Protein AF-A0A1X7UV72-F1 (afdb_monomer)

Secondary structure (DSSP, 8-state):
--PPS--S-HHHHHHHHHHHHTTSS-HHHHHHHTT--HHHHHHHHTTSS-SS--SSSPPSS-HHHHHHHHHHHHHHHHTT----HHHHHHHHHHHHHHTT---TT--

Nearest PDB structures (foldseek):
  2cob-assembly1_A  TM=6.155E-01  e=3.780E-02  Homo sapiens
  2jn6-assembly1_A  TM=3.609E-01  e=7.255E-01  Corynebacterium glutamicum
  8q90-assembly1_B  TM=4.184E-01  e=1.187E+00  Haloferax mediterranei
  2ivm-assembly1_A  TM=4.613E-01  e=2.337E+00  Mycobacterium tuberculosis H37Rv
  2w48-assembly1_A  TM=4.699E-01  e=7.076E+00  Klebsiella pneumoniae

Structure (mmCIF, N/CA/C/O backbone):
data_AF-A0A1X7UV72-F1
#
_entry.id   AF-A0A1X7UV72-F1
#
loop_
_atom_site.group_PDB
_atom_site.id
_atom_site.type_symbol
_atom_site.label_atom_id
_atom_site.label_alt_id
_atom_site.label_comp_id
_atom_site.label_asym_id
_atom_site.label_entity_id
_atom_site.label_seq_id
_atom_site.pdbx_PDB_ins_code
_atom_site.Cartn_x
_atom_site.Cartn_y
_atom_site.Cartn_z
_atom_site.occupancy
_atom_site.B_iso_or_equiv
_atom_site.auth_seq_id
_atom_site.auth_comp_id
_atom_site.auth_asym_id
_atom_site.auth_atom_id
_atom_site.pdbx_PDB_model_num
ATOM 1 N N . MET A 1 1 ? 0.475 -25.895 0.984 1.00 46.47 1 MET A N 1
ATOM 2 C CA . MET A 1 1 ? -0.754 -25.144 0.637 1.00 46.47 1 MET A CA 1
ATOM 3 C C . MET A 1 1 ? -0.516 -23.671 0.936 1.00 46.47 1 MET A C 1
ATOM 5 O O . MET A 1 1 ? -0.153 -23.357 2.062 1.00 46.47 1 MET A O 1
ATOM 9 N N . ALA A 1 2 ? -0.638 -22.777 -0.047 1.00 50.06 2 ALA A N 1
ATOM 10 C CA . ALA A 1 2 ? -0.520 -21.342 0.208 1.00 50.06 2 ALA A CA 1
ATOM 11 C C . ALA A 1 2 ? -1.785 -20.855 0.935 1.00 50.06 2 ALA A C 1
ATOM 13 O O . ALA A 1 2 ? -2.879 -20.913 0.381 1.00 50.06 2 ALA A O 1
ATOM 14 N N . CYS A 1 3 ? -1.650 -20.413 2.187 1.00 56.22 3 CYS A N 1
ATOM 15 C CA . CYS A 1 3 ? -2.739 -19.770 2.921 1.00 56.22 3 CYS A CA 1
ATOM 16 C C . CYS A 1 3 ? -3.099 -18.452 2.218 1.00 56.22 3 CYS A C 1
ATOM 18 O O . CYS A 1 3 ? -2.242 -17.578 2.053 1.00 56.22 3 CYS A O 1
ATOM 20 N N . LYS A 1 4 ? -4.355 -18.311 1.781 1.00 67.44 4 LYS A N 1
ATOM 21 C CA . LYS A 1 4 ? -4.847 -17.094 1.128 1.00 67.44 4 LYS A CA 1
ATOM 22 C C . LYS A 1 4 ? -4.827 -15.960 2.159 1.00 67.44 4 LYS A C 1
ATOM 24 O O . LYS A 1 4 ? -5.424 -16.061 3.224 1.00 67.44 4 LYS A O 1
ATOM 29 N N . ARG A 1 5 ? -4.082 -14.889 1.885 1.00 69.81 5 ARG A N 1
ATOM 30 C CA . ARG A 1 5 ? -4.013 -13.722 2.780 1.00 69.81 5 ARG A CA 1
ATOM 31 C C . ARG A 1 5 ? -5.254 -12.849 2.567 1.00 69.81 5 ARG A C 1
ATOM 33 O O . ARG A 1 5 ? -5.673 -12.684 1.429 1.00 69.81 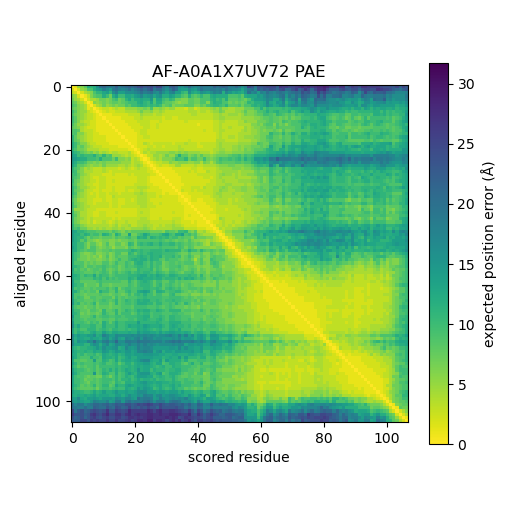5 ARG A O 1
ATOM 40 N N . LYS A 1 6 ? -5.790 -12.274 3.655 1.00 75.81 6 LYS A N 1
ATOM 41 C CA . LYS A 1 6 ? -6.962 -11.368 3.677 1.00 75.81 6 LYS A CA 1
ATOM 42 C C . LYS A 1 6 ? -8.238 -12.014 3.087 1.00 75.81 6 LYS A C 1
ATOM 44 O O . LYS A 1 6 ? -8.574 -11.809 1.931 1.00 75.81 6 LYS A O 1
ATOM 49 N N . TYR A 1 7 ? -8.968 -12.775 3.911 1.00 81.06 7 TYR A N 1
ATOM 50 C CA . TYR A 1 7 ? -10.232 -13.442 3.530 1.00 81.06 7 TYR A CA 1
ATOM 51 C C . TYR A 1 7 ? -11.461 -12.517 3.465 1.00 81.06 7 TYR A C 1
ATOM 53 O O . TYR A 1 7 ? -12.543 -12.973 3.115 1.00 81.06 7 TYR A O 1
ATOM 61 N N . TRP A 1 8 ? -11.312 -11.242 3.818 1.00 85.12 8 TRP A N 1
ATOM 62 C CA . TRP A 1 8 ? -12.413 -10.293 3.971 1.00 85.12 8 TRP A CA 1
ATOM 63 C C . TRP A 1 8 ? -12.359 -9.185 2.914 1.00 85.12 8 TRP A C 1
ATOM 65 O O . TRP A 1 8 ? -11.274 -8.767 2.492 1.00 85.12 8 TRP A O 1
ATOM 75 N N . SER A 1 9 ? -13.532 -8.701 2.497 1.00 87.38 9 SER A N 1
ATOM 76 C CA . SER A 1 9 ? -13.653 -7.572 1.573 1.00 87.38 9 SER A CA 1
ATOM 77 C C . SER A 1 9 ? -13.449 -6.245 2.300 1.00 87.38 9 SER A C 1
ATOM 79 O O . SER A 1 9 ? -13.791 -6.094 3.471 1.00 87.38 9 SER A O 1
ATOM 81 N N . GLN A 1 10 ? -12.896 -5.275 1.577 1.00 87.19 10 GLN A N 1
ATOM 82 C CA . GLN A 1 10 ? -12.714 -3.891 2.015 1.00 87.19 10 GLN A CA 1
ATOM 83 C C . GLN A 1 10 ? -13.971 -3.339 2.712 1.00 87.19 10 GLN A C 1
ATOM 85 O O . GLN A 1 10 ? -13.934 -2.968 3.882 1.00 87.19 10 GLN A O 1
ATOM 90 N N . GLN A 1 11 ? -15.094 -3.419 2.001 1.00 89.56 11 GLN A N 1
ATOM 91 C CA . GLN A 1 11 ? -16.396 -2.927 2.427 1.00 89.56 11 GLN A CA 1
ATOM 92 C C . GLN A 1 11 ? -16.899 -3.602 3.709 1.00 89.56 11 GLN A C 1
ATOM 94 O O . GLN A 1 11 ? -17.424 -2.928 4.589 1.00 89.56 11 GLN A O 1
ATOM 99 N N . ALA A 1 12 ? -16.702 -4.920 3.855 1.00 90.25 12 ALA A N 1
ATOM 100 C CA . ALA A 1 12 ? -17.112 -5.636 5.064 1.00 90.25 12 ALA A CA 1
ATOM 101 C C . ALA A 1 12 ? -16.334 -5.160 6.299 1.00 90.25 12 ALA A C 1
ATOM 103 O O . ALA A 1 12 ? -16.893 -5.066 7.388 1.00 90.25 12 ALA A O 1
ATOM 104 N N . MET A 1 13 ? -15.050 -4.827 6.139 1.00 89.94 13 MET A N 1
ATOM 105 C CA . MET A 1 13 ? -14.245 -4.290 7.235 1.00 89.94 13 MET A CA 1
ATOM 106 C C . MET A 1 13 ? -14.629 -2.851 7.584 1.00 89.94 13 MET A C 1
ATOM 108 O O . MET A 1 13 ? -14.671 -2.521 8.763 1.00 89.94 13 MET A O 1
ATOM 112 N N . GLU A 1 14 ? -14.926 -2.012 6.592 1.00 91.06 14 GLU A N 1
ATOM 113 C CA . GLU A 1 14 ? -15.395 -0.635 6.809 1.00 91.06 14 GLU A CA 1
ATOM 114 C C . GLU A 1 14 ? -16.727 -0.613 7.567 1.00 91.06 14 GLU A C 1
ATOM 116 O O . GLU A 1 14 ? -16.851 0.081 8.574 1.00 91.06 14 GLU A O 1
ATOM 121 N N . GLN A 1 15 ? -17.685 -1.449 7.156 1.00 91.50 15 GLN A N 1
ATOM 122 C CA . GLN A 1 15 ? -18.965 -1.606 7.852 1.00 91.50 15 GLN A CA 1
ATOM 123 C C . GLN A 1 15 ? -18.784 -2.156 9.272 1.00 91.50 15 GLN A C 1
ATOM 125 O O . GLN A 1 15 ? -19.410 -1.662 10.210 1.00 91.50 15 GLN A O 1
ATOM 130 N N . ALA A 1 16 ? -17.890 -3.135 9.455 1.00 91.50 16 ALA A N 1
ATOM 131 C CA . ALA A 1 16 ? -17.587 -3.682 10.773 1.00 91.50 16 ALA A CA 1
ATOM 132 C C . ALA A 1 16 ? -16.985 -2.627 11.711 1.00 91.50 16 ALA A C 1
ATOM 134 O O . ALA A 1 16 ? -17.408 -2.534 12.862 1.00 91.50 16 ALA A O 1
ATOM 135 N N . VAL A 1 17 ? -16.036 -1.816 11.235 1.00 90.81 17 VAL A N 1
ATOM 136 C CA . VAL A 1 17 ? -15.439 -0.729 12.027 1.00 90.81 17 VAL A CA 1
ATOM 137 C C . VAL A 1 17 ? -16.500 0.311 12.388 1.00 90.81 17 VAL A C 1
ATOM 139 O O . VAL A 1 17 ? -16.667 0.593 13.571 1.00 90.81 17 VAL A O 1
ATOM 142 N N . ALA A 1 18 ? -17.297 0.773 11.419 1.00 90.94 18 ALA A N 1
ATOM 143 C CA . ALA A 1 18 ? -18.363 1.747 11.661 1.00 90.94 18 ALA A CA 1
ATOM 144 C C . ALA A 1 18 ? -19.404 1.248 12.682 1.00 90.94 18 ALA A C 1
ATOM 146 O O . ALA A 1 18 ? -19.848 2.007 13.541 1.00 90.94 18 ALA A O 1
ATOM 147 N N . SER A 1 19 ? -19.772 -0.038 12.635 1.00 90.75 19 SER A N 1
ATOM 148 C CA . SER A 1 19 ? -20.723 -0.633 13.590 1.00 90.75 19 SER A CA 1
ATOM 149 C C . SER A 1 19 ? -20.194 -0.708 15.027 1.00 90.75 19 SER A C 1
ATOM 151 O O . SER A 1 19 ? -20.979 -0.650 15.970 1.00 90.75 19 SER A O 1
ATOM 153 N N . VAL A 1 20 ? -18.873 -0.828 15.196 1.00 90.31 20 VAL A N 1
ATOM 154 C CA . VAL A 1 20 ? -18.228 -0.861 16.515 1.00 90.31 20 VAL A CA 1
ATOM 155 C C . VAL A 1 20 ? -17.976 0.554 17.031 1.00 90.31 20 VAL A C 1
ATOM 157 O O . VAL A 1 20 ? -18.142 0.795 18.218 1.00 90.31 20 VAL A O 1
ATOM 160 N N . GLU A 1 21 ? -17.608 1.496 16.160 1.00 86.75 21 GLU A N 1
ATOM 161 C CA . GLU A 1 21 ? -17.411 2.907 16.530 1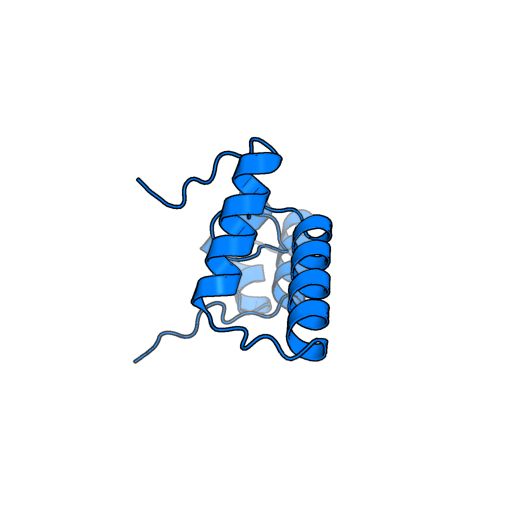.00 86.75 21 GLU A CA 1
ATOM 162 C C . GLU A 1 21 ? -18.719 3.621 16.892 1.00 86.75 21 GLU A C 1
ATOM 164 O O . GLU A 1 21 ? -18.716 4.515 17.730 1.00 86.75 21 GLU A O 1
ATOM 169 N N . SER A 1 22 ? -19.839 3.219 16.286 1.00 86.81 22 SER A N 1
ATOM 170 C CA . SER A 1 22 ? -21.179 3.733 16.609 1.00 86.81 22 SER A CA 1
ATOM 171 C C . SER A 1 22 ? -21.825 3.067 17.833 1.00 86.81 22 SER A C 1
ATOM 173 O O . SER A 1 22 ? -23.007 3.297 18.082 1.00 86.81 22 SER A O 1
ATOM 175 N N . ASP A 1 23 ? -21.086 2.221 18.567 1.00 81.50 23 ASP A N 1
ATOM 176 C CA . ASP A 1 23 ? -21.566 1.395 19.690 1.00 81.50 23 ASP A CA 1
ATOM 177 C C . ASP A 1 23 ? -22.809 0.531 19.364 1.00 81.50 23 ASP A C 1
ATOM 179 O O . ASP A 1 23 ? -23.500 0.038 20.257 1.00 81.50 23 ASP A O 1
ATOM 183 N N . ALA A 1 24 ? -23.094 0.293 18.078 1.00 82.25 24 ALA A N 1
ATOM 184 C CA . ALA A 1 24 ? -24.262 -0.467 17.634 1.00 82.25 24 ALA A CA 1
ATOM 185 C C . ALA A 1 24 ? -24.106 -1.983 17.852 1.00 82.25 24 ALA A C 1
ATOM 187 O O . ALA A 1 24 ? -25.103 -2.686 18.024 1.00 82.25 24 ALA A O 1
ATOM 188 N N . MET A 1 25 ? -22.872 -2.503 17.815 1.00 87.31 25 MET A N 1
ATOM 189 C CA . MET A 1 25 ? -22.566 -3.929 17.993 1.00 87.31 25 MET A CA 1
ATOM 190 C C . MET A 1 25 ? -21.271 -4.153 18.774 1.00 87.31 25 MET A C 1
ATOM 192 O O . MET A 1 25 ? -20.281 -3.437 18.608 1.00 87.31 25 MET A O 1
ATOM 196 N N . GLY A 1 26 ? -21.227 -5.229 19.568 1.00 89.19 26 GLY A N 1
ATOM 197 C CA . GLY A 1 26 ? -19.998 -5.643 20.239 1.00 89.19 26 GLY A CA 1
ATOM 198 C C . GLY A 1 26 ? -18.929 -6.137 19.253 1.00 89.19 26 GLY A C 1
ATOM 199 O O . GLY A 1 26 ? -19.225 -6.729 18.217 1.00 89.19 26 GLY A O 1
ATOM 200 N N . LEU A 1 27 ? -17.647 -6.000 19.607 1.00 89.75 27 LEU A N 1
ATOM 201 C CA . LEU A 1 27 ? -16.511 -6.362 18.739 1.00 89.75 27 LEU A CA 1
ATOM 202 C C . LEU A 1 27 ? -16.552 -7.818 18.217 1.00 89.75 27 LEU A C 1
ATOM 204 O O . LEU A 1 27 ? -16.173 -8.094 17.080 1.00 89.75 27 LEU A O 1
ATOM 208 N N . ARG A 1 28 ? -17.009 -8.770 19.042 1.00 90.75 28 ARG A N 1
ATOM 209 C CA . ARG A 1 28 ? -17.165 -10.184 18.640 1.00 90.75 28 ARG A CA 1
ATOM 210 C C . ARG A 1 28 ? -18.408 -10.423 17.783 1.00 90.75 28 ARG A C 1
ATOM 212 O O . ARG A 1 28 ? -18.404 -11.355 16.985 1.00 90.75 28 ARG A O 1
ATOM 219 N N . GLU A 1 29 ? -19.449 -9.620 17.965 1.00 91.88 29 GLU A N 1
ATOM 220 C CA . GLU A 1 29 ? -20.697 -9.717 17.207 1.00 91.88 29 GLU A CA 1
ATOM 221 C C . GLU A 1 29 ? -20.491 -9.167 15.800 1.00 91.88 29 GLU A C 1
ATOM 223 O O . GLU A 1 29 ? -20.691 -9.904 14.838 1.00 91.88 29 GLU A O 1
ATOM 228 N N . ALA A 1 30 ? -19.929 -7.961 15.679 1.00 92.50 30 ALA A N 1
ATOM 229 C CA . ALA A 1 30 ? -19.545 -7.375 14.396 1.00 92.50 30 ALA A CA 1
ATOM 230 C C . ALA A 1 30 ? -18.619 -8.314 13.598 1.00 92.50 30 ALA A C 1
ATOM 232 O O . ALA A 1 30 ? -18.836 -8.564 12.413 1.00 92.50 30 ALA A O 1
ATOM 233 N N . ALA A 1 31 ? -17.630 -8.928 14.256 1.00 92.44 31 ALA A N 1
ATOM 234 C CA . ALA A 1 31 ? -16.741 -9.896 13.615 1.00 92.44 31 ALA A CA 1
ATOM 235 C C . ALA A 1 31 ? -17.479 -11.100 12.997 1.00 92.44 31 ALA A C 1
ATOM 237 O O . ALA A 1 31 ? -17.115 -11.555 11.912 1.00 92.44 31 ALA A O 1
ATOM 238 N N . ARG A 1 32 ? -18.528 -11.602 13.663 1.00 91.38 32 ARG A N 1
ATOM 239 C CA . ARG A 1 32 ? -19.358 -12.706 13.157 1.00 91.38 32 ARG A CA 1
ATOM 240 C C . ARG A 1 32 ? -20.281 -12.248 12.031 1.00 91.38 32 ARG A C 1
ATOM 242 O O . ARG A 1 32 ? -20.353 -12.934 11.018 1.00 91.38 32 ARG A O 1
ATOM 249 N N . CYS A 1 33 ? -20.937 -11.099 12.187 1.00 92.31 33 CYS A N 1
ATOM 250 C CA . CYS A 1 33 ? -21.867 -10.552 11.196 1.00 92.31 33 CYS A CA 1
ATOM 251 C C . CYS A 1 33 ? -21.181 -10.263 9.855 1.00 92.31 33 CYS A C 1
ATOM 253 O O . CYS A 1 33 ? -21.699 -10.634 8.806 1.00 92.31 33 CYS A O 1
ATOM 255 N N . TYR A 1 34 ? -19.991 -9.658 9.892 1.00 89.56 34 TYR A N 1
ATOM 256 C CA . TYR A 1 34 ? -19.246 -9.263 8.691 1.00 89.56 34 TYR A CA 1
ATOM 257 C C . TYR A 1 34 ? -18.185 -10.289 8.258 1.00 89.56 34 TYR A C 1
ATOM 259 O O . TYR A 1 34 ? -17.432 -10.038 7.318 1.00 89.56 34 TYR A O 1
ATOM 267 N N . ASN A 1 35 ? -18.111 -11.446 8.929 1.00 90.25 35 ASN A N 1
ATOM 268 C CA . ASN A 1 35 ? -17.140 -12.513 8.666 1.00 90.25 35 ASN A CA 1
ATOM 269 C C . ASN A 1 35 ? -15.677 -12.014 8.623 1.00 90.25 35 ASN A C 1
ATOM 271 O O . ASN A 1 35 ? -14.886 -12.371 7.743 1.00 90.25 35 ASN A O 1
ATOM 275 N N . VAL A 1 36 ? -15.313 -11.155 9.581 1.00 90.81 36 VAL A N 1
ATOM 276 C CA . VAL A 1 36 ? -13.961 -10.595 9.721 1.00 90.81 36 VAL A CA 1
ATOM 277 C C . VAL A 1 36 ? -13.266 -11.147 10.971 1.00 90.81 36 VAL A C 1
ATOM 279 O O . VAL A 1 36 ? -13.909 -11.353 11.999 1.00 90.81 36 VAL A O 1
ATOM 282 N N . PRO A 1 37 ? -11.939 -11.374 10.955 1.00 90.19 37 PRO A N 1
ATOM 283 C CA . PRO A 1 37 ? -11.241 -11.853 12.144 1.00 90.19 37 PRO A CA 1
ATOM 284 C C . PRO A 1 37 ? -11.259 -10.818 13.278 1.00 90.19 37 PRO A C 1
ATOM 286 O O . PRO A 1 37 ? -10.875 -9.664 13.084 1.00 90.19 37 PRO A O 1
ATOM 289 N N . VAL A 1 38 ? -11.607 -11.265 14.487 1.00 91.19 38 VAL A N 1
ATOM 290 C CA . VAL A 1 38 ? -11.769 -10.421 15.687 1.00 91.19 38 VAL A CA 1
ATOM 291 C C . VAL A 1 38 ? -10.534 -9.561 15.970 1.00 91.19 38 VAL A C 1
ATOM 293 O O . VAL A 1 38 ? -10.642 -8.353 16.156 1.00 91.19 38 VAL A O 1
ATOM 296 N N . GLU A 1 39 ? -9.341 -10.159 15.957 1.00 89.12 39 GLU A N 1
ATOM 297 C CA . GLU A 1 39 ? -8.097 -9.433 16.253 1.00 89.12 39 GLU A CA 1
ATOM 298 C C . GLU A 1 39 ? -7.758 -8.408 15.158 1.00 89.12 39 GLU A C 1
ATOM 300 O O . GLU A 1 39 ? -7.220 -7.333 15.423 1.00 89.12 39 GLU A O 1
ATOM 305 N N . THR A 1 40 ? -8.130 -8.713 13.913 1.00 88.62 40 THR A N 1
ATOM 306 C CA . THR A 1 40 ? -7.922 -7.823 12.764 1.00 88.62 40 THR A CA 1
ATOM 307 C C . THR A 1 40 ? -8.846 -6.605 12.822 1.00 88.62 40 THR A C 1
ATOM 309 O O . THR A 1 40 ? -8.407 -5.503 12.483 1.00 88.62 40 THR A O 1
ATOM 312 N N . LEU A 1 41 ? -10.087 -6.795 13.280 1.00 89.94 41 LEU A N 1
ATOM 313 C CA . LEU A 1 41 ? -11.040 -5.722 13.557 1.00 89.94 41 LEU A CA 1
ATOM 314 C C . LEU A 1 41 ? -10.574 -4.875 14.751 1.00 89.94 41 LEU A C 1
ATOM 316 O O . LEU A 1 41 ? -10.475 -3.658 14.646 1.00 89.94 41 LEU A O 1
ATOM 320 N N . ARG A 1 42 ? -10.166 -5.516 15.853 1.00 90.44 42 ARG A N 1
ATOM 321 C CA . ARG A 1 42 ? -9.666 -4.845 17.065 1.00 90.44 42 ARG A CA 1
ATOM 322 C C . ARG A 1 42 ? -8.488 -3.916 16.800 1.00 90.44 42 ARG A C 1
ATOM 324 O O . ARG A 1 42 ? -8.453 -2.814 17.341 1.00 90.44 42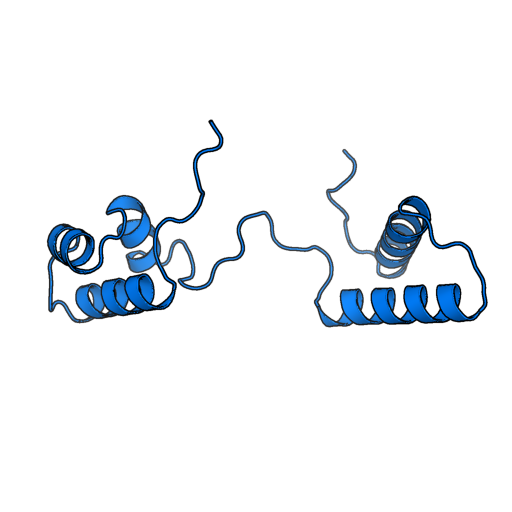 ARG A O 1
ATOM 331 N N . ARG A 1 43 ? -7.527 -4.343 15.976 1.00 88.38 43 ARG A N 1
ATOM 332 C CA . ARG A 1 43 ? -6.383 -3.502 15.587 1.00 88.38 43 ARG A CA 1
ATOM 333 C C . ARG A 1 43 ? -6.801 -2.255 14.804 1.00 88.38 43 ARG A C 1
ATOM 335 O O . ARG A 1 43 ? -6.155 -1.226 14.963 1.00 88.38 43 ARG A O 1
ATOM 342 N N . ARG A 1 44 ? -7.855 -2.345 13.987 1.00 88.38 44 ARG A N 1
ATOM 343 C CA . ARG A 1 44 ? -8.391 -1.214 13.212 1.00 88.38 44 ARG A CA 1
ATOM 344 C C . ARG A 1 44 ? -9.197 -0.253 14.080 1.00 88.38 44 ARG A C 1
ATOM 346 O O . ARG A 1 44 ? -8.928 0.935 14.032 1.00 88.38 44 ARG A O 1
ATOM 353 N N . VAL A 1 45 ? -10.075 -0.773 14.940 1.00 86.88 45 VAL A N 1
ATOM 354 C CA . VAL A 1 45 ? -10.883 0.028 15.885 1.00 86.88 45 VAL A CA 1
ATOM 355 C C . VAL A 1 45 ? -10.002 0.812 16.864 1.00 86.88 45 VAL A C 1
ATOM 357 O O . VAL A 1 45 ? -10.293 1.944 17.214 1.00 86.88 45 VAL A O 1
ATOM 360 N N . LYS A 1 46 ? -8.873 0.237 17.293 1.00 84.94 46 LYS A N 1
ATOM 361 C CA . LYS A 1 46 ? -7.889 0.927 18.144 1.00 84.94 46 LYS A CA 1
ATOM 362 C C . LYS A 1 46 ? -6.956 1.883 17.375 1.00 84.94 46 LYS A C 1
ATOM 364 O O . LYS A 1 46 ? -5.930 2.277 17.922 1.00 84.94 46 LYS A O 1
ATOM 369 N N . CYS A 1 47 ? -7.246 2.180 16.107 1.00 75.44 47 CYS A N 1
ATOM 370 C CA . CYS A 1 47 ? -6.448 3.030 15.214 1.00 75.44 47 CYS A CA 1
ATOM 371 C C . CYS A 1 47 ? -4.969 2.620 15.048 1.00 75.44 47 CYS A C 1
ATOM 373 O O . CYS A 1 47 ? -4.157 3.418 14.588 1.00 75.44 47 CYS A O 1
ATOM 375 N N . LEU A 1 48 ? -4.586 1.374 15.370 1.00 71.69 48 LEU A N 1
ATOM 376 C CA . LEU A 1 48 ? -3.206 0.898 15.166 1.00 71.69 48 LEU A CA 1
ATOM 377 C C . LEU A 1 48 ? -2.886 0.669 13.686 1.00 71.69 48 LEU A C 1
ATOM 379 O O . LEU A 1 48 ? -1.721 0.557 13.311 1.00 71.69 48 LEU A O 1
ATOM 383 N N . VAL A 1 49 ? -3.917 0.482 12.860 1.00 74.56 49 VAL A N 1
ATOM 384 C CA . VAL A 1 49 ? -3.793 0.147 11.442 1.00 74.56 49 VAL A CA 1
ATOM 385 C C . VAL A 1 49 ? -4.928 0.837 10.679 1.00 74.56 49 VAL A C 1
ATOM 387 O O . VAL A 1 49 ? -6.087 0.569 11.002 1.00 74.56 49 VAL A O 1
ATOM 390 N N . PRO A 1 50 ? -4.631 1.668 9.664 1.00 76.12 50 PRO A N 1
ATOM 391 C CA . PRO A 1 50 ? -5.644 2.207 8.759 1.00 76.12 50 PRO A CA 1
ATOM 392 C C . PRO A 1 50 ? -6.509 1.111 8.109 1.00 76.12 50 PRO A C 1
ATOM 394 O O . PRO A 1 50 ? -6.054 -0.014 7.873 1.00 76.12 50 PRO A O 1
ATOM 397 N N . VAL A 1 51 ? -7.772 1.424 7.804 1.00 73.12 51 VAL A N 1
ATOM 398 C CA . VAL A 1 51 ? -8.714 0.456 7.208 1.00 73.12 51 VAL A CA 1
ATOM 399 C C . VAL A 1 51 ? -8.202 -0.019 5.841 1.00 73.12 51 VAL A C 1
ATOM 401 O O . VAL A 1 51 ? -8.018 -1.227 5.634 1.00 73.12 51 VAL A O 1
ATOM 404 N N . GLU A 1 52 ? -7.837 0.950 4.999 1.00 74.94 52 GLU A N 1
ATOM 405 C CA . GLU A 1 52 ? -7.021 0.824 3.790 1.00 74.94 52 GLU A CA 1
ATOM 406 C C . GLU A 1 52 ? -5.538 0.686 4.177 1.00 74.94 52 GLU A C 1
ATOM 408 O O . GLU A 1 52 ? -4.866 1.667 4.484 1.00 74.94 52 GLU A O 1
ATOM 413 N N . CYS A 1 53 ? -4.992 -0.530 4.163 1.00 71.12 53 CYS A N 1
ATOM 414 C CA . CYS A 1 53 ? -3.553 -0.740 4.335 1.00 71.12 53 CYS A CA 1
ATOM 415 C C . CYS A 1 53 ? -2.992 -1.620 3.230 1.00 71.12 53 CYS A C 1
ATOM 417 O O . CYS A 1 53 ? -3.453 -2.750 3.029 1.00 71.12 53 CYS A O 1
ATOM 419 N N . LYS A 1 54 ? -1.935 -1.132 2.575 1.00 74.12 54 LYS A N 1
ATOM 420 C CA . LYS A 1 54 ? -1.077 -1.967 1.738 1.00 74.12 54 LYS A CA 1
ATOM 421 C C . LYS A 1 54 ? -0.209 -2.841 2.650 1.00 74.12 54 LYS A C 1
ATOM 423 O O . LYS A 1 54 ? 0.398 -2.320 3.583 1.00 74.12 54 LYS A O 1
ATOM 428 N N . PRO A 1 55 ? -0.164 -4.165 2.440 1.00 70.56 55 PRO A N 1
ATOM 429 C CA . PRO A 1 55 ? 0.706 -5.025 3.225 1.00 70.56 55 PRO A CA 1
ATOM 430 C C . PRO A 1 55 ? 2.173 -4.745 2.876 1.00 70.56 55 PRO A C 1
ATOM 432 O O . PRO A 1 55 ? 2.546 -4.799 1.708 1.00 70.56 55 PRO A O 1
ATOM 435 N N . GLY A 1 56 ? 2.997 -4.509 3.894 1.00 77.25 56 GLY A N 1
ATOM 436 C CA . GLY A 1 56 ? 4.442 -4.327 3.754 1.00 77.25 56 GLY A CA 1
ATOM 437 C C . GLY A 1 56 ? 4.943 -3.015 4.364 1.00 77.25 56 GLY A C 1
ATOM 438 O O . GLY A 1 56 ? 4.141 -2.225 4.863 1.00 77.25 56 GLY A O 1
ATOM 439 N N . PRO A 1 57 ? 6.269 -2.801 4.366 1.00 79.31 57 PRO A N 1
ATOM 440 C CA . PRO A 1 57 ? 6.870 -1.525 4.738 1.00 79.31 57 PRO A CA 1
ATOM 441 C C . PRO A 1 57 ? 6.386 -0.386 3.827 1.00 79.31 57 PRO A C 1
ATOM 443 O O . PRO A 1 57 ? 5.984 -0.645 2.688 1.00 79.31 57 PRO A O 1
ATOM 446 N N . PRO A 1 58 ? 6.445 0.872 4.294 1.00 77.75 58 PRO A N 1
ATOM 447 C CA . PRO A 1 58 ? 6.204 2.017 3.426 1.00 77.75 58 PRO A CA 1
ATOM 448 C C . PRO A 1 58 ? 7.204 2.029 2.260 1.00 77.75 58 PRO A C 1
ATOM 450 O O . PRO A 1 58 ? 8.363 1.637 2.413 1.00 77.75 58 PRO A O 1
ATOM 453 N N . THR A 1 59 ? 6.747 2.467 1.088 1.00 83.94 59 THR A N 1
ATOM 454 C CA . THR A 1 59 ? 7.606 2.638 -0.087 1.00 83.94 59 THR A CA 1
ATOM 455 C C . THR A 1 59 ? 8.521 3.848 0.106 1.00 83.94 59 THR A C 1
ATOM 457 O O . THR A 1 59 ? 8.117 4.857 0.679 1.00 83.94 59 THR A O 1
ATOM 460 N N . VAL A 1 60 ? 9.771 3.747 -0.357 1.00 86.75 60 VAL A N 1
ATOM 461 C CA . VAL A 1 60 ? 10.756 4.849 -0.292 1.00 86.75 60 VAL A CA 1
ATOM 462 C C . VAL A 1 60 ? 10.442 5.935 -1.326 1.00 86.75 60 VAL A C 1
ATOM 464 O O . VAL A 1 60 ? 10.677 7.121 -1.090 1.00 86.75 60 VAL A O 1
ATOM 467 N N . LEU A 1 61 ? 9.911 5.518 -2.476 1.00 85.44 61 LEU A N 1
ATOM 468 C CA . LEU A 1 61 ? 9.490 6.400 -3.554 1.00 85.44 61 LEU A CA 1
ATOM 469 C C . LEU A 1 61 ? 8.020 6.779 -3.379 1.00 85.44 61 LEU A C 1
ATOM 471 O O . LEU A 1 61 ? 7.198 5.958 -2.945 1.00 85.44 61 LEU A O 1
ATOM 475 N N . SER A 1 62 ? 7.701 8.035 -3.692 1.00 90.12 62 SER A N 1
ATOM 476 C CA . SER A 1 62 ? 6.307 8.454 -3.828 1.00 90.12 62 SER A CA 1
ATOM 477 C C . SER A 1 62 ? 5.751 7.947 -5.162 1.00 90.12 62 SER A 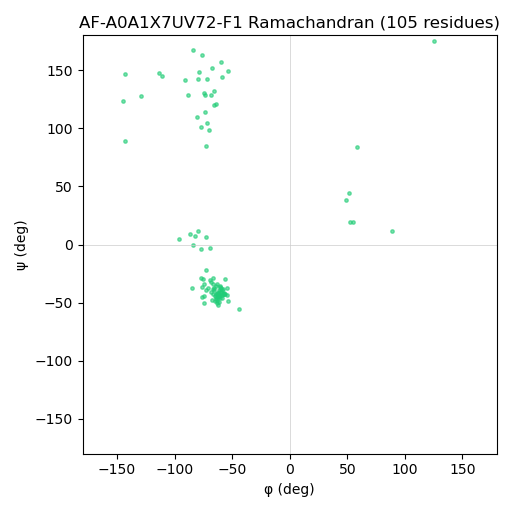C 1
ATOM 479 O O . SER A 1 62 ? 6.505 7.597 -6.068 1.00 90.12 62 SER A O 1
ATOM 481 N N . LYS A 1 63 ? 4.422 7.923 -5.302 1.00 89.44 63 LYS A N 1
ATOM 482 C CA . LYS A 1 63 ? 3.779 7.488 -6.553 1.00 89.44 63 LYS A CA 1
ATOM 483 C C . LYS A 1 63 ? 4.235 8.319 -7.754 1.00 89.44 63 LYS A C 1
ATOM 485 O O . LYS A 1 63 ? 4.553 7.761 -8.787 1.00 89.44 63 LYS A O 1
ATOM 490 N N . GLU A 1 64 ? 4.339 9.633 -7.576 1.00 91.56 64 GLU A N 1
ATOM 491 C CA . GLU A 1 64 ? 4.765 10.564 -8.627 1.00 91.56 64 GLU A CA 1
ATOM 492 C C . GLU A 1 64 ? 6.176 10.238 -9.141 1.00 91.56 64 GLU A C 1
ATOM 494 O O . GLU A 1 64 ? 6.461 10.336 -10.330 1.00 91.56 64 GLU A O 1
ATOM 499 N N . GLU A 1 65 ? 7.068 9.814 -8.248 1.00 90.94 65 GLU A N 1
ATOM 500 C CA . GLU A 1 65 ? 8.437 9.437 -8.602 1.00 90.94 65 GLU A CA 1
ATOM 501 C C . GLU A 1 65 ? 8.499 8.064 -9.278 1.00 90.94 65 GLU A C 1
ATOM 503 O O . GLU A 1 65 ? 9.295 7.853 -10.196 1.00 90.94 65 GLU A O 1
ATOM 508 N N . GLU A 1 66 ? 7.654 7.128 -8.837 1.00 91.31 66 GLU A N 1
ATOM 509 C CA . GLU A 1 66 ? 7.476 5.838 -9.506 1.00 91.31 66 GLU A CA 1
ATOM 510 C C . GLU A 1 66 ? 6.947 6.031 -10.935 1.00 91.31 66 GLU A C 1
ATOM 512 O O . GLU A 1 66 ? 7.437 5.369 -11.852 1.00 91.31 66 GLU A O 1
ATOM 517 N N . ASP A 1 67 ? 6.028 6.978 -11.140 1.00 93.81 67 ASP A N 1
ATOM 518 C CA . ASP A 1 67 ? 5.470 7.314 -12.452 1.00 93.81 67 ASP A CA 1
ATOM 519 C C . ASP A 1 67 ? 6.536 7.930 -13.377 1.00 93.81 67 ASP A C 1
ATOM 521 O O . ASP A 1 67 ? 6.679 7.507 -14.524 1.00 93.81 67 ASP A O 1
ATOM 525 N N . GLN A 1 68 ? 7.380 8.836 -12.868 1.00 92.62 68 GLN A N 1
ATOM 526 C CA . GLN A 1 68 ? 8.518 9.378 -13.629 1.00 92.62 68 GLN A CA 1
ATOM 527 C C . GLN A 1 68 ? 9.497 8.282 -14.081 1.00 92.62 68 GLN A C 1
ATOM 529 O O . GLN A 1 68 ? 9.981 8.287 -15.217 1.00 92.62 68 GLN A O 1
ATOM 534 N N . LEU A 1 69 ? 9.809 7.332 -13.193 1.00 91.88 69 LEU A N 1
ATOM 535 C CA . LEU A 1 69 ? 10.662 6.190 -13.528 1.00 91.88 69 LEU A CA 1
ATOM 536 C C . LEU A 1 69 ? 9.995 5.269 -14.550 1.00 91.88 69 LEU A C 1
ATOM 538 O O . LEU A 1 69 ? 10.678 4.738 -15.428 1.00 91.88 69 LEU A O 1
ATOM 542 N N . TYR A 1 70 ? 8.682 5.080 -14.445 1.00 92.88 70 TYR A N 1
ATOM 543 C CA . TYR A 1 70 ? 7.910 4.296 -15.397 1.00 92.88 70 TYR A CA 1
ATOM 544 C C . TYR A 1 70 ? 7.965 4.914 -16.798 1.00 92.88 70 TYR A C 1
ATOM 546 O O . TYR A 1 70 ? 8.365 4.230 -17.741 1.00 92.88 70 TYR A O 1
ATOM 554 N N . GLU A 1 71 ? 7.659 6.205 -16.928 1.00 94.25 71 GLU A N 1
ATOM 555 C CA . GLU A 1 71 ? 7.720 6.922 -18.207 1.00 94.25 71 GLU A CA 1
ATOM 556 C C . GLU A 1 71 ? 9.120 6.868 -18.821 1.00 94.25 71 GLU A C 1
ATOM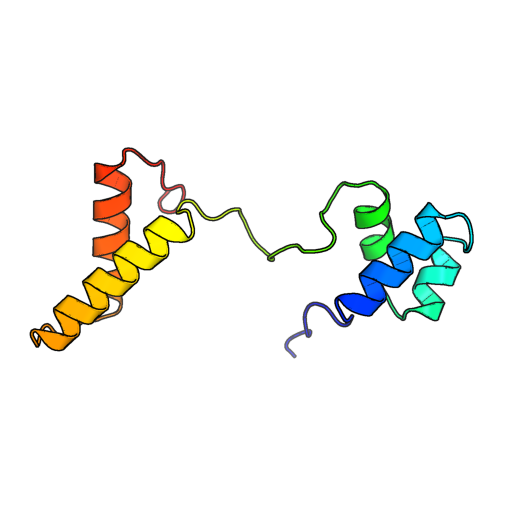 558 O O . GLU A 1 71 ? 9.278 6.602 -20.012 1.00 94.25 71 GLU A O 1
ATOM 563 N N . TYR A 1 72 ? 10.157 7.046 -18.001 1.00 92.50 72 TYR A N 1
ATOM 564 C CA . TYR A 1 72 ? 11.540 6.922 -18.448 1.00 92.50 72 TYR A CA 1
ATOM 565 C C . TYR A 1 72 ? 11.847 5.537 -19.038 1.00 92.50 72 TYR A C 1
ATOM 567 O O . TYR A 1 72 ? 12.448 5.441 -20.112 1.00 92.50 72 TYR A O 1
ATOM 575 N N . LEU A 1 73 ? 11.421 4.464 -18.366 1.00 92.00 73 LEU A N 1
ATOM 576 C CA . LEU A 1 73 ? 11.649 3.096 -18.836 1.00 92.00 73 LEU A CA 1
ATOM 577 C C . LEU A 1 73 ? 10.880 2.792 -20.128 1.00 92.00 73 LEU A C 1
ATOM 579 O O . LEU A 1 73 ? 11.428 2.111 -20.994 1.00 92.00 73 LEU A O 1
ATOM 583 N N . ILE A 1 74 ? 9.651 3.299 -20.270 1.00 93.00 74 ILE A N 1
ATOM 584 C CA . ILE A 1 74 ? 8.861 3.158 -21.503 1.00 93.00 74 ILE A CA 1
ATOM 585 C C . ILE A 1 74 ? 9.539 3.895 -22.657 1.00 93.00 74 ILE A C 1
ATOM 587 O O . ILE A 1 74 ? 9.803 3.284 -23.687 1.00 93.00 74 ILE A O 1
ATOM 591 N N . ASN A 1 75 ? 9.940 5.151 -22.452 1.00 94.00 75 ASN A N 1
ATOM 592 C CA . ASN A 1 75 ? 10.643 5.926 -23.474 1.00 94.00 75 ASN A CA 1
ATOM 593 C C . ASN A 1 75 ? 11.931 5.224 -23.933 1.00 94.00 75 ASN A C 1
ATOM 595 O O . ASN A 1 75 ? 12.234 5.180 -25.123 1.00 94.00 75 ASN A O 1
ATOM 599 N N . MET A 1 76 ? 12.698 4.642 -23.005 1.00 90.31 76 MET A N 1
ATOM 600 C CA . MET A 1 76 ? 13.877 3.851 -23.368 1.00 90.31 76 MET A CA 1
ATOM 601 C C . MET A 1 76 ? 13.530 2.578 -24.142 1.00 90.31 76 MET A C 1
ATOM 603 O O . MET A 1 76 ? 14.241 2.237 -25.088 1.00 90.31 76 MET A O 1
ATOM 607 N N . ALA A 1 77 ? 12.453 1.886 -23.778 1.00 92.94 77 ALA A N 1
ATOM 608 C CA . ALA A 1 77 ? 11.993 0.728 -24.534 1.00 92.94 77 ALA A CA 1
ATOM 609 C C . ALA A 1 77 ? 11.588 1.115 -25.968 1.00 92.94 77 ALA A C 1
ATOM 611 O O . ALA A 1 77 ? 11.999 0.441 -26.912 1.00 92.94 77 ALA A O 1
ATOM 612 N N . ASP A 1 78 ? 10.879 2.234 -26.139 1.00 93.56 78 ASP A N 1
ATOM 613 C CA . ASP A 1 78 ? 10.437 2.745 -27.444 1.00 93.56 78 ASP A CA 1
ATOM 614 C C . ASP A 1 78 ? 11.610 3.193 -28.326 1.00 93.56 78 ASP A C 1
ATOM 616 O O . ASP A 1 78 ? 11.608 2.983 -29.539 1.00 93.56 78 ASP A O 1
ATOM 620 N N . MET A 1 79 ? 12.668 3.736 -27.716 1.00 92.19 79 MET A N 1
ATOM 621 C CA . MET A 1 79 ? 13.937 4.033 -28.392 1.00 92.19 79 MET A CA 1
ATOM 622 C C . MET A 1 79 ? 14.727 2.770 -28.792 1.00 92.19 79 MET A C 1
ATOM 624 O O . MET A 1 79 ? 15.784 2.882 -29.413 1.00 92.19 79 MET A O 1
ATOM 628 N N . GLY A 1 80 ? 14.237 1.575 -28.452 1.00 90.62 80 GLY A N 1
ATOM 629 C CA . GLY A 1 80 ? 14.837 0.294 -28.821 1.00 90.62 80 GLY A CA 1
ATOM 630 C C . GLY A 1 80 ? 15.876 -0.233 -27.830 1.00 90.62 80 GL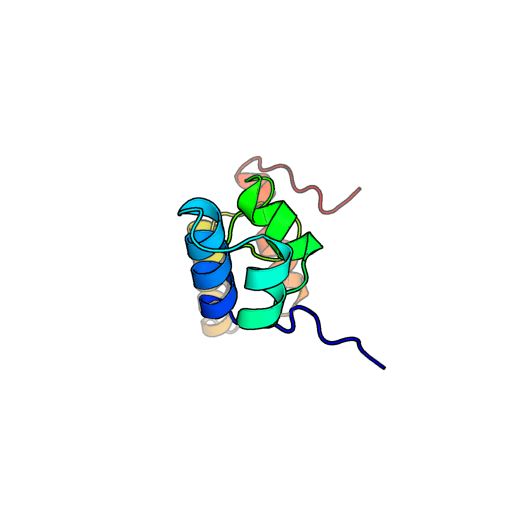Y A C 1
ATOM 631 O O . GLY A 1 80 ? 16.583 -1.192 -28.146 1.00 90.62 80 GLY A O 1
ATOM 632 N N . TYR A 1 81 ? 15.986 0.349 -26.630 1.00 85.56 81 TYR A N 1
ATOM 633 C CA . TYR A 1 81 ? 16.844 -0.206 -25.583 1.00 85.56 81 TYR A CA 1
ATOM 634 C C . TYR A 1 81 ? 16.188 -1.452 -24.968 1.00 85.56 81 TYR A C 1
ATOM 636 O O . TYR A 1 81 ? 15.028 -1.444 -24.559 1.00 85.56 81 TYR A O 1
ATOM 644 N N . GLY A 1 82 ? 16.945 -2.547 -24.863 1.00 84.94 82 GLY A N 1
ATOM 645 C CA . GLY A 1 82 ? 16.479 -3.801 -24.266 1.00 84.94 82 GLY A CA 1
ATOM 646 C C . GLY A 1 82 ? 16.342 -3.713 -22.743 1.00 84.94 82 GLY A C 1
ATOM 647 O O . GLY A 1 82 ? 17.248 -4.115 -22.008 1.00 84.94 82 GLY A O 1
ATOM 648 N N . ILE A 1 83 ? 15.204 -3.216 -22.250 1.00 85.75 83 ILE A N 1
ATOM 649 C CA . ILE A 1 83 ? 14.952 -3.062 -20.811 1.00 85.75 83 ILE A CA 1
ATOM 650 C C . ILE A 1 83 ? 14.773 -4.427 -20.129 1.00 85.75 83 ILE A C 1
ATOM 652 O O . ILE A 1 83 ? 13.707 -5.039 -20.115 1.00 85.75 83 ILE A O 1
ATOM 656 N N . THR A 1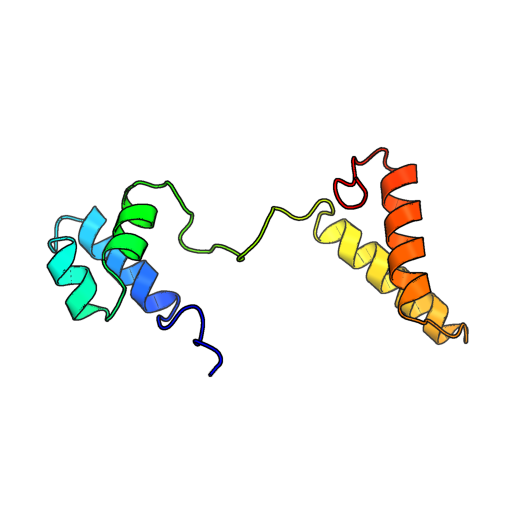 84 ? 15.848 -4.908 -19.510 1.00 86.88 84 THR A N 1
ATOM 657 C CA . THR A 1 84 ? 15.826 -6.050 -18.580 1.00 86.88 84 THR A CA 1
ATOM 658 C C . THR A 1 84 ? 15.438 -5.635 -17.153 1.00 86.88 84 THR A C 1
ATOM 660 O O . THR A 1 84 ? 15.468 -4.462 -16.780 1.00 86.88 84 THR A O 1
ATOM 663 N N . LYS A 1 85 ? 15.127 -6.619 -16.293 1.00 83.75 85 LYS A N 1
ATOM 664 C CA . LYS A 1 85 ? 14.819 -6.377 -14.868 1.00 83.75 85 LYS A CA 1
ATOM 665 C C . LYS A 1 85 ? 15.939 -5.626 -14.127 1.00 83.75 85 LYS A C 1
ATOM 667 O O . LYS A 1 85 ? 15.628 -4.900 -13.189 1.00 83.75 85 LYS A O 1
ATOM 672 N N . GLY A 1 86 ? 17.197 -5.801 -14.543 1.00 86.81 86 GLY A N 1
ATOM 673 C CA . GLY A 1 86 ? 18.356 -5.123 -13.956 1.00 86.81 86 GLY A CA 1
ATOM 674 C C . GLY A 1 86 ? 18.303 -3.609 -14.144 1.00 86.81 86 GLY A C 1
ATOM 675 O O . GLY A 1 86 ? 18.440 -2.879 -13.168 1.00 86.81 86 GLY A O 1
ATOM 676 N N . HIS A 1 87 ? 17.971 -3.148 -15.353 1.00 86.62 87 HIS A N 1
ATOM 677 C CA . HIS A 1 87 ? 17.884 -1.719 -15.669 1.00 86.62 87 HIS A CA 1
ATOM 678 C C . HIS A 1 87 ? 16.842 -0.985 -14.821 1.00 86.62 87 HIS A C 1
ATOM 680 O O . HIS A 1 87 ? 17.079 0.137 -14.390 1.00 86.62 87 HIS A O 1
ATOM 686 N N . ARG A 1 88 ? 15.708 -1.625 -14.502 1.00 85.62 88 ARG A N 1
ATOM 687 C CA . ARG A 1 88 ? 14.708 -1.043 -13.589 1.00 85.62 88 ARG A CA 1
ATOM 688 C C . ARG A 1 88 ? 15.281 -0.798 -12.190 1.00 85.62 88 ARG A C 1
ATOM 690 O O . ARG A 1 88 ? 15.040 0.259 -11.607 1.00 85.62 88 ARG A O 1
ATOM 697 N N . ASN A 1 89 ? 16.034 -1.759 -11.653 1.00 87.19 89 ASN A N 1
ATOM 698 C CA . ASN A 1 89 ? 16.657 -1.621 -10.336 1.00 87.19 89 ASN A CA 1
ATOM 699 C C . ASN A 1 89 ? 17.768 -0.567 -10.361 1.00 87.19 89 ASN A C 1
ATOM 701 O O . ASN A 1 89 ? 17.863 0.237 -9.440 1.00 87.19 89 ASN A O 1
ATOM 705 N N . GLU A 1 90 ? 18.570 -0.543 -11.424 1.00 87.88 90 GLU A N 1
ATOM 706 C CA . GLU A 1 90 ? 19.645 0.430 -11.611 1.00 87.88 90 GLU A CA 1
ATOM 707 C C . GLU A 1 90 ? 19.112 1.859 -11.757 1.00 87.88 90 GLU A C 1
ATOM 709 O O . GLU A 1 90 ? 19.610 2.768 -11.093 1.00 87.88 90 GLU A O 1
ATOM 714 N N . ALA A 1 91 ? 18.051 2.055 -12.545 1.00 88.62 91 ALA A N 1
ATOM 715 C CA . ALA A 1 91 ? 17.368 3.338 -12.676 1.00 88.62 91 ALA A CA 1
ATOM 716 C C . ALA A 1 91 ? 16.809 3.808 -11.325 1.00 88.62 91 ALA A C 1
ATOM 718 O O . ALA A 1 91 ? 17.053 4.944 -10.919 1.00 88.62 91 ALA A O 1
ATOM 719 N N . SER A 1 92 ? 16.146 2.909 -10.587 1.00 88.88 92 SER A N 1
ATOM 720 C CA . SER A 1 92 ? 15.617 3.201 -9.247 1.00 88.88 92 SER A CA 1
ATOM 721 C C . SER A 1 92 ? 16.736 3.565 -8.264 1.00 88.88 92 SER A C 1
ATOM 723 O O . SER A 1 92 ? 16.629 4.540 -7.524 1.00 88.88 92 SER A O 1
ATOM 725 N N . PHE A 1 93 ? 17.848 2.827 -8.284 1.00 88.38 93 PHE A N 1
ATOM 726 C CA . PHE A 1 93 ? 19.009 3.090 -7.434 1.00 88.38 93 PHE A CA 1
ATOM 727 C C . PHE A 1 93 ? 19.660 4.441 -7.754 1.00 88.38 93 PHE A C 1
ATOM 729 O O . PHE A 1 93 ? 19.911 5.247 -6.853 1.00 88.38 93 PHE A O 1
ATOM 736 N N . CYS A 1 94 ? 19.885 4.723 -9.039 1.00 87.75 94 CYS A N 1
ATOM 737 C CA . CYS A 1 94 ? 20.415 6.003 -9.499 1.00 87.75 94 CYS A CA 1
ATOM 738 C C . CYS A 1 94 ? 19.504 7.168 -9.095 1.00 87.75 94 CYS A C 1
ATOM 740 O O . CYS A 1 94 ? 20.000 8.212 -8.665 1.00 87.75 94 CYS A O 1
ATOM 742 N N . TYR A 1 95 ? 18.186 6.988 -9.196 1.00 90.06 95 TYR A N 1
ATOM 743 C CA . TYR A 1 95 ? 17.196 7.982 -8.792 1.00 90.06 95 TYR A CA 1
ATOM 744 C C . TYR A 1 95 ? 17.250 8.269 -7.288 1.00 90.06 95 TYR A C 1
ATOM 746 O O . TYR A 1 95 ? 17.403 9.425 -6.886 1.00 90.06 95 TYR A O 1
ATOM 754 N N . CYS A 1 96 ? 17.224 7.227 -6.451 1.00 88.50 96 CYS A N 1
ATOM 755 C CA . CYS A 1 96 ? 17.328 7.371 -4.996 1.00 88.50 96 CYS A CA 1
ATOM 756 C C . CYS A 1 96 ? 18.621 8.085 -4.582 1.00 88.50 96 CYS A C 1
ATOM 758 O O . CYS A 1 96 ? 18.587 8.990 -3.746 1.00 88.50 96 CYS A O 1
ATOM 760 N N . ARG A 1 97 ? 19.754 7.742 -5.213 1.00 88.19 97 ARG A N 1
ATOM 761 C CA . ARG A 1 97 ? 21.048 8.384 -4.945 1.00 88.19 97 ARG A CA 1
ATOM 762 C C . ARG A 1 97 ? 21.050 9.868 -5.322 1.00 88.19 97 ARG A C 1
ATOM 764 O O . ARG A 1 97 ? 21.562 10.678 -4.552 1.00 88.19 97 ARG A O 1
ATOM 771 N N . LYS A 1 98 ? 20.476 10.234 -6.475 1.00 87.62 98 LYS A N 1
ATOM 772 C CA . LYS A 1 98 ? 20.359 11.638 -6.914 1.00 87.62 98 LYS A CA 1
ATOM 773 C C . LYS A 1 98 ? 19.507 12.466 -5.952 1.00 87.62 98 LYS A C 1
ATOM 775 O O . LYS A 1 98 ? 19.900 13.571 -5.591 1.00 87.62 98 LYS A O 1
ATOM 780 N N . ASN A 1 99 ? 18.398 11.902 -5.482 1.00 86.25 99 ASN A N 1
ATOM 781 C CA . ASN A 1 99 ? 17.463 12.578 -4.582 1.00 86.25 99 ASN A CA 1
ATOM 782 C C . ASN A 1 99 ? 17.828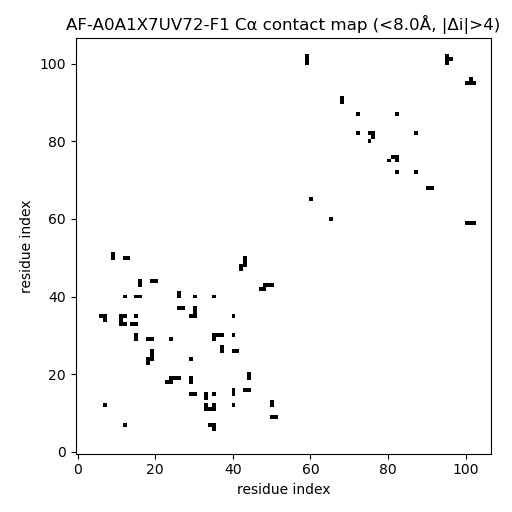 12.451 -3.093 1.00 86.25 99 ASN A C 1
ATOM 784 O O . ASN A 1 99 ? 17.039 12.850 -2.241 1.00 86.25 99 ASN A O 1
ATOM 788 N N . ARG A 1 100 ? 19.019 11.913 -2.768 1.00 83.06 100 ARG A N 1
ATOM 789 C CA . ARG A 1 100 ? 19.493 11.667 -1.392 1.00 83.06 100 ARG A CA 1
ATOM 790 C C . ARG A 1 100 ? 18.456 10.938 -0.522 1.00 83.06 100 ARG A C 1
ATOM 792 O O . ARG A 1 100 ? 18.317 11.233 0.661 1.00 83.06 100 ARG A O 1
ATOM 799 N N . LYS A 1 101 ? 17.734 9.979 -1.108 1.00 79.88 101 LYS A N 1
ATOM 800 C CA . LYS A 1 101 ? 16.781 9.135 -0.381 1.00 79.88 101 LYS A CA 1
ATOM 801 C C . LYS A 1 101 ? 17.489 7.907 0.169 1.00 79.88 101 LYS A C 1
ATOM 803 O O . LYS A 1 101 ? 18.174 7.197 -0.567 1.00 79.88 101 LYS A O 1
ATOM 808 N N . GLU A 1 102 ? 17.311 7.646 1.459 1.00 68.19 102 GLU A N 1
ATOM 809 C CA . GLU A 1 102 ? 17.858 6.456 2.103 1.00 68.19 102 GLU A CA 1
ATOM 810 C C . GLU A 1 102 ? 17.088 5.211 1.649 1.00 68.19 102 GLU A C 1
ATOM 812 O O . GLU A 1 102 ? 15.960 4.947 2.061 1.00 68.19 102 GLU A O 1
ATOM 817 N N . THR A 1 103 ? 17.700 4.419 0.773 1.00 62.22 103 THR A N 1
ATOM 818 C CA . THR A 1 103 ? 17.214 3.077 0.450 1.00 62.22 103 THR A CA 1
ATOM 819 C C . THR A 1 103 ? 17.654 2.099 1.532 1.00 62.22 103 THR A C 1
ATOM 821 O O . THR A 1 103 ? 18.820 1.720 1.580 1.00 62.22 103 THR A O 1
ATOM 824 N N . SER A 1 104 ? 16.717 1.602 2.345 1.00 58.12 104 SER A N 1
ATOM 825 C CA . SER A 1 104 ? 16.987 0.515 3.304 1.00 58.12 104 SER A CA 1
ATOM 826 C C . SER A 1 104 ? 17.176 -0.864 2.639 1.00 58.12 104 SER A C 1
ATOM 828 O O . SER A 1 104 ? 17.213 -1.876 3.333 1.00 58.12 104 SER A O 1
ATOM 830 N N . LEU A 1 105 ? 17.211 -0.929 1.301 1.00 50.50 105 LEU A N 1
ATOM 831 C CA . LEU A 1 105 ? 17.137 -2.167 0.516 1.00 50.50 105 LEU A CA 1
ATOM 832 C C . LEU A 1 105 ? 18.475 -2.904 0.337 1.00 50.50 105 LEU A C 1
ATOM 834 O O . LEU A 1 105 ? 18.483 -3.974 -0.262 1.00 50.50 105 LEU A O 1
ATOM 838 N N . TYR A 1 106 ? 19.578 -2.393 0.885 1.00 40.34 106 TYR A N 1
ATOM 839 C CA . TYR A 1 106 ? 20.872 -3.080 0.881 1.00 40.34 106 TYR A CA 1
ATOM 840 C C . TYR A 1 106 ? 21.610 -2.827 2.200 1.00 40.34 106 TYR A C 1
ATOM 842 O O . TYR A 1 106 ? 22.368 -1.865 2.323 1.00 40.34 106 TYR A O 1
ATOM 850 N N . ARG A 1 107 ? 21.369 -3.682 3.194 1.00 36.59 107 ARG A N 1
ATOM 851 C CA . ARG A 1 107 ? 22.245 -3.855 4.354 1.00 36.59 107 ARG A CA 1
ATOM 852 C C . ARG A 1 107 ? 22.495 -5.337 4.566 1.00 36.59 107 ARG A C 1
ATOM 854 O O . ARG A 1 107 ? 21.540 -6.111 4.331 1.00 36.59 107 ARG A O 1
#

Radius of gyration: 20.75 Å; Cα contacts (8 Å, |Δi|>4): 65; chains: 1; bounding box: 46×38×49 Å

Organism: Amphimedon queenslandica (NCBI:txid400682)

pLDDT: mean 83.77, std 11.65, range [36.59, 94.25]

Solvent-accessible surface area (backbone atoms only — not comparable to full-atom values): 6679 Å² total; per-residue (Å²): 133,86,79,79,77,77,91,56,56,71,66,41,52,52,52,32,43,51,36,43,76,68,68,74,38,54,68,69,52,33,19,61,76,47,62,40,60,52,69,64,50,50,40,37,72,69,67,77,40,65,91,84,66,78,91,71,79,85,72,90,64,53,71,72,56,50,48,55,52,48,53,52,53,49,54,40,41,73,74,67,46,85,82,47,78,64,53,58,52,49,52,52,49,54,47,32,61,74,70,71,48,83,70,86,86,79,128

InterPro domains:
  IPR007889 DNA binding HTH domain, Psq-type [PF05225] (12-46)
  IPR009057 Homedomain-like superfamily [SSF46689] (4-60)

Sequence (107 aa):
MACKRKYWSQQAMEQAVASVESDAMGLREAARCYNVPVETLRRRVKCLVPVECKPGPPTVLSKEEEDQLYEYLINMADMGYGITKGHRNEASFCYCRKNRKETSLYR

Foldseek 3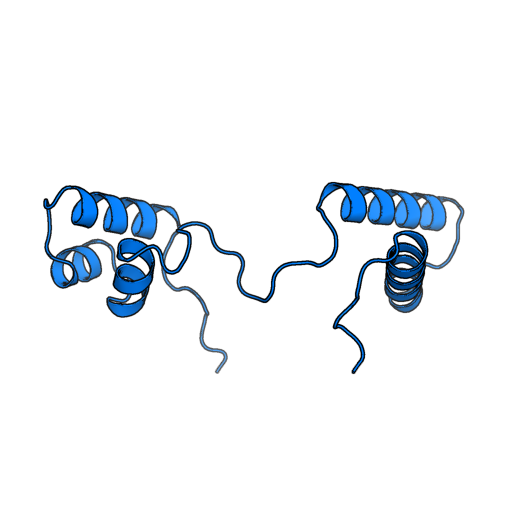Di:
DDDDPDPADLVLLVVLLVCVVVVVDDLVGSCVVSVHDSVVSVCVNVVVDPSDDDPDDDDLDDPVRVVVLVVVLVVCVVVVHPDDPVVSVVSVVVVCVVVVGDDPPPD

Mean predicted aligned error: 8.55 Å